Protein AF-A0A3N5LPZ7-F1 (afdb_monomer_lite)

Radius of gyration: 26.16 Å; chains: 1; bounding box: 68×32×69 Å

pLDDT: mean 78.97, std 15.11, range [45.97, 95.62]

Foldseek 3Di:
DPPVVVVVVVVVVVVVVVVVVPPPPPPPQDKDKFADADPVRHFQAPKWKWKQFPVRDIDTWDAPDRRITMDPRHDPGDIDIDIGGPCVVDPPD

Sequence (93 aa):
MKTVGLRTTAIRALILLFLSGFTLAQTSRPALRVRVVDQQKAVIERAAVVLVDVDGNKITANQADPGYYEFGSLNPGIYTLQVTSPDSGAIRT

Structure (mmCIF, N/CA/C/O backbone):
data_AF-A0A3N5LPZ7-F1
#
_entry.id   AF-A0A3N5LPZ7-F1
#
loop_
_atom_site.group_PDB
_atom_site.id
_atom_site.type_symbol
_atom_site.label_atom_id
_atom_site.label_alt_id
_atom_site.label_comp_id
_atom_site.label_asym_id
_atom_site.label_entity_id
_atom_site.label_seq_id
_atom_site.pdbx_PDB_ins_code
_atom_site.Cartn_x
_atom_site.Cartn_y
_atom_site.Cartn_z
_atom_site.occupancy
_atom_site.B_iso_or_equiv
_atom_site.auth_seq_id
_atom_site.auth_comp_id
_atom_site.auth_asym_id
_atom_site.auth_atom_id
_atom_site.pdbx_PDB_model_num
ATOM 1 N N . MET A 1 1 ? 44.016 20.942 -48.757 1.00 45.97 1 MET A N 1
ATOM 2 C CA . MET A 1 1 ? 43.762 19.574 -48.250 1.00 45.97 1 MET A CA 1
ATOM 3 C C . MET A 1 1 ? 42.942 19.678 -46.970 1.00 45.97 1 MET A C 1
ATOM 5 O O . MET A 1 1 ? 43.398 20.248 -45.989 1.00 45.97 1 MET A O 1
ATOM 9 N N . LYS A 1 2 ? 41.671 19.270 -47.048 1.00 49.09 2 LYS A N 1
ATOM 10 C CA . LYS A 1 2 ? 40.599 19.512 -46.067 1.00 49.09 2 LYS A CA 1
ATOM 11 C C . LYS A 1 2 ? 40.631 18.473 -44.933 1.00 49.09 2 LYS A C 1
ATOM 13 O O . LYS A 1 2 ? 39.663 17.753 -44.733 1.00 49.09 2 LYS A O 1
ATOM 18 N N . THR A 1 3 ? 41.747 18.324 -44.225 1.00 48.66 3 THR A N 1
ATOM 19 C CA . THR A 1 3 ? 41.909 17.184 -43.295 1.00 48.66 3 THR A CA 1
ATOM 20 C C . THR A 1 3 ? 41.507 17.511 -41.851 1.00 48.66 3 THR A C 1
ATOM 22 O O . THR A 1 3 ? 41.203 16.606 -41.078 1.00 48.66 3 THR A O 1
ATOM 25 N N . VAL A 1 4 ? 41.435 18.799 -41.491 1.00 57.28 4 VAL A N 1
ATOM 26 C CA . VAL A 1 4 ? 41.029 19.257 -40.146 1.00 57.28 4 VAL A CA 1
ATOM 27 C C . VAL A 1 4 ? 39.511 19.158 -39.943 1.00 57.28 4 VAL A C 1
ATOM 29 O O . VAL A 1 4 ? 39.064 18.720 -38.890 1.00 57.28 4 VAL A O 1
ATOM 32 N N . GLY A 1 5 ? 38.706 19.474 -40.966 1.00 57.06 5 GLY A N 1
ATOM 33 C CA . GLY A 1 5 ? 37.240 19.425 -40.869 1.00 57.06 5 GLY A CA 1
ATOM 34 C C . GLY A 1 5 ? 36.679 18.015 -40.649 1.00 57.06 5 GLY A C 1
ATOM 35 O O . GLY A 1 5 ? 35.751 17.841 -39.869 1.00 57.06 5 GLY A O 1
ATOM 36 N N . LEU A 1 6 ? 37.274 16.994 -41.276 1.00 56.59 6 LEU A N 1
ATOM 37 C CA . LEU A 1 6 ? 36.789 15.611 -41.191 1.00 56.59 6 LEU A CA 1
ATOM 38 C C . LEU A 1 6 ? 36.994 15.001 -39.794 1.00 56.59 6 LEU A C 1
ATOM 40 O O . LEU A 1 6 ? 36.120 14.297 -39.294 1.00 56.59 6 LEU A O 1
ATOM 44 N N . ARG A 1 7 ? 38.119 15.319 -39.140 1.00 59.69 7 ARG A N 1
ATOM 45 C CA . ARG A 1 7 ? 38.445 14.836 -37.788 1.00 59.69 7 ARG A CA 1
ATOM 46 C C . ARG A 1 7 ? 37.514 15.439 -36.732 1.00 59.69 7 ARG A C 1
ATOM 48 O O . ARG A 1 7 ? 37.021 14.718 -35.872 1.00 59.69 7 ARG A O 1
ATOM 55 N N . THR A 1 8 ? 37.204 16.730 -36.838 1.00 62.19 8 THR A N 1
ATOM 56 C CA . THR A 1 8 ? 36.295 17.423 -35.908 1.00 62.19 8 THR A CA 1
ATOM 57 C C . THR A 1 8 ? 34.840 16.994 -36.094 1.00 62.19 8 THR A C 1
ATOM 59 O O . THR A 1 8 ? 34.127 16.798 -35.109 1.00 62.19 8 THR A O 1
ATOM 62 N N . THR A 1 9 ? 34.392 16.798 -37.339 1.00 69.50 9 THR A N 1
ATOM 63 C CA . THR A 1 9 ? 33.045 16.281 -37.624 1.00 69.50 9 THR A CA 1
ATOM 64 C C . THR A 1 9 ? 32.878 14.847 -37.121 1.00 69.50 9 THR A C 1
ATOM 66 O O . THR A 1 9 ? 31.844 14.539 -36.535 1.00 69.50 9 THR A O 1
ATOM 69 N N . ALA A 1 10 ? 33.901 13.996 -37.260 1.00 73.06 10 ALA A N 1
ATO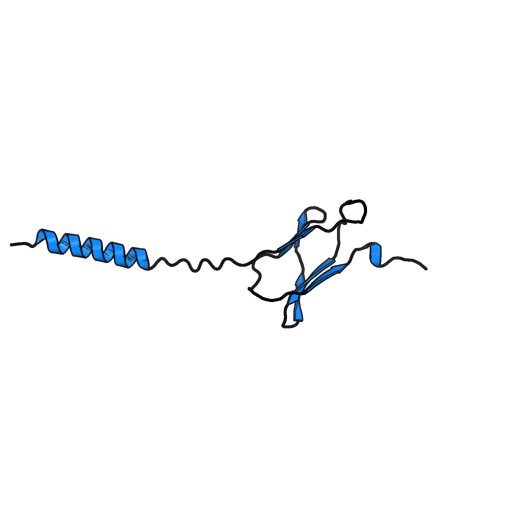M 70 C CA . ALA A 1 10 ? 33.874 12.629 -36.737 1.00 73.06 10 ALA A CA 1
ATOM 71 C C . ALA A 1 10 ? 33.765 12.588 -35.201 1.00 73.06 10 ALA A C 1
ATOM 73 O O . ALA A 1 10 ? 32.959 11.831 -34.667 1.00 73.06 10 ALA A O 1
ATOM 74 N N . ILE A 1 11 ? 34.503 13.447 -34.488 1.00 73.88 11 ILE A N 1
ATOM 75 C CA . ILE A 1 11 ? 34.424 13.545 -33.020 1.00 73.88 11 ILE A CA 1
ATOM 76 C C . ILE A 1 11 ? 33.039 14.042 -32.575 1.00 73.88 11 ILE A C 1
ATOM 78 O O . ILE A 1 11 ? 32.456 13.488 -31.647 1.00 73.88 11 ILE A O 1
ATOM 82 N N . ARG A 1 12 ? 32.469 15.043 -33.260 1.00 70.38 12 ARG A N 1
ATOM 83 C CA . ARG A 1 12 ? 31.114 15.551 -32.965 1.00 70.38 12 ARG A CA 1
ATOM 84 C C . ARG A 1 12 ? 30.028 14.505 -33.222 1.00 70.38 12 ARG A C 1
ATOM 86 O O . ARG A 1 12 ? 29.118 14.376 -32.410 1.00 70.38 12 ARG A O 1
ATOM 93 N N . ALA A 1 13 ? 30.139 13.747 -34.313 1.00 76.12 13 ALA A N 1
ATOM 94 C CA . ALA A 1 13 ? 29.221 12.654 -34.620 1.00 76.12 13 ALA A CA 1
ATOM 95 C C . ALA A 1 13 ? 29.310 11.530 -33.577 1.00 76.12 13 ALA A C 1
ATOM 97 O O . ALA A 1 13 ? 28.280 11.018 -33.149 1.00 76.12 13 ALA A O 1
ATOM 98 N N . LEU A 1 14 ? 30.519 11.205 -33.107 1.00 75.44 14 LEU A N 1
ATOM 99 C CA . LEU A 1 14 ? 30.724 10.211 -32.056 1.00 75.44 14 LEU A CA 1
ATOM 100 C C . LEU A 1 14 ? 30.129 10.670 -30.715 1.00 75.44 14 LEU A C 1
ATOM 102 O O . LEU A 1 14 ? 29.470 9.883 -30.047 1.00 75.44 14 LEU A O 1
ATOM 106 N N . ILE A 1 15 ? 30.281 11.948 -30.352 1.00 77.19 15 ILE A N 1
ATOM 107 C CA . ILE A 1 15 ? 29.669 12.512 -29.137 1.00 77.19 15 ILE A CA 1
ATOM 108 C C . ILE A 1 15 ? 28.135 12.470 -29.220 1.00 77.19 15 ILE A C 1
ATOM 110 O O . ILE A 1 15 ? 27.496 12.063 -28.255 1.00 77.19 15 ILE A O 1
ATOM 114 N N . LEU A 1 16 ? 27.537 12.827 -30.363 1.00 75.25 16 LEU A N 1
ATOM 115 C CA . LEU A 1 16 ? 26.080 12.751 -30.565 1.00 75.25 16 LEU A CA 1
ATOM 116 C C . LEU A 1 16 ? 25.560 11.300 -30.554 1.00 75.25 16 LEU A C 1
ATOM 118 O O . LEU A 1 16 ? 24.475 11.035 -30.033 1.00 75.25 16 LEU A O 1
ATOM 122 N N . LEU A 1 17 ? 26.351 10.351 -31.062 1.00 74.50 17 LEU A N 1
ATOM 123 C CA . LEU A 1 17 ? 26.043 8.921 -31.003 1.00 74.50 17 LEU A CA 1
ATOM 124 C C . LEU A 1 17 ? 26.087 8.394 -29.559 1.00 74.50 17 LEU A C 1
ATOM 126 O O . LEU A 1 17 ? 25.188 7.672 -29.144 1.00 74.50 17 LEU A O 1
ATOM 130 N N . PHE A 1 18 ? 27.078 8.805 -28.762 1.00 70.38 18 PHE A N 1
ATOM 131 C CA . PHE A 1 18 ? 27.161 8.436 -27.345 1.00 70.38 18 PHE A CA 1
ATOM 132 C C . PHE A 1 18 ? 26.078 9.110 -26.484 1.00 70.38 18 PHE A C 1
ATOM 134 O O . PHE A 1 18 ? 25.598 8.498 -25.533 1.00 70.38 18 PHE A O 1
ATOM 141 N N . LEU A 1 19 ? 25.643 10.330 -26.822 1.00 66.06 19 LEU A N 1
ATOM 142 C CA . LEU A 1 19 ? 24.588 11.038 -26.082 1.00 66.06 19 LEU A CA 1
ATOM 143 C C . LEU A 1 19 ? 23.196 10.411 -26.264 1.00 66.06 19 LEU A C 1
ATOM 145 O O . LEU A 1 19 ? 22.373 10.485 -25.357 1.00 66.06 19 LEU A O 1
ATOM 149 N N . SER A 1 20 ? 22.940 9.765 -27.405 1.00 61.78 20 SER A N 1
ATOM 150 C CA . SER A 1 20 ? 21.662 9.088 -27.684 1.00 61.78 20 SER A CA 1
ATOM 151 C C . SER A 1 20 ? 21.534 7.699 -27.040 1.00 61.78 20 SER A C 1
ATOM 153 O O . SER A 1 20 ? 20.428 7.172 -26.961 1.00 61.78 20 SER A O 1
ATOM 155 N N . GLY A 1 21 ? 22.630 7.132 -26.517 1.00 63.66 21 GLY A N 1
ATOM 156 C CA . GLY A 1 21 ? 22.629 5.853 -25.793 1.00 63.66 21 GLY A CA 1
ATOM 157 C C . GLY A 1 21 ? 22.092 5.927 -24.358 1.00 63.66 21 GLY A C 1
ATOM 158 O O . GLY A 1 21 ? 21.839 4.893 -23.745 1.00 63.66 21 GLY A O 1
ATOM 159 N N . PHE A 1 22 ? 21.881 7.128 -23.812 1.00 64.38 22 PHE A N 1
ATOM 160 C CA . PHE A 1 22 ? 21.324 7.326 -22.472 1.00 64.38 22 PHE A CA 1
ATOM 161 C C . PHE A 1 22 ? 19.800 7.486 -22.507 1.00 64.38 22 PHE A C 1
ATOM 163 O O . PHE A 1 22 ? 19.248 8.451 -21.982 1.00 64.38 22 PHE A O 1
ATOM 170 N N . THR A 1 23 ? 19.080 6.529 -23.092 1.00 61.03 23 THR A N 1
ATOM 171 C CA . THR A 1 23 ? 17.658 6.385 -22.763 1.00 61.03 23 THR A CA 1
ATOM 172 C C . THR A 1 23 ? 17.582 5.709 -21.400 1.00 61.03 23 THR A C 1
ATOM 174 O O . THR A 1 23 ? 17.563 4.482 -21.295 1.00 61.03 23 THR A O 1
ATOM 177 N N . LEU A 1 24 ? 17.598 6.502 -20.327 1.00 60.66 24 LEU A N 1
ATOM 178 C CA . LEU A 1 24 ? 17.190 6.010 -19.017 1.00 60.66 24 LEU A CA 1
ATOM 179 C C . LEU A 1 24 ? 15.793 5.416 -19.199 1.00 60.66 24 LEU A C 1
ATOM 181 O O . LEU A 1 24 ? 14.857 6.132 -19.554 1.00 60.66 24 LEU A O 1
ATOM 185 N N . A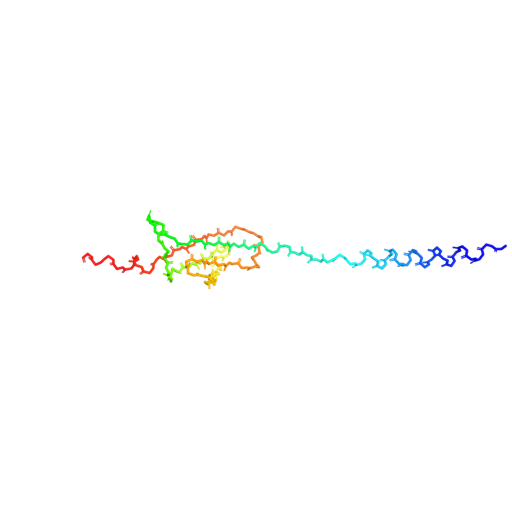LA A 1 25 ? 15.653 4.111 -18.985 1.00 55.34 25 ALA A N 1
ATOM 186 C CA . ALA A 1 25 ? 14.359 3.465 -18.841 1.00 55.34 25 ALA A CA 1
ATOM 187 C C . ALA A 1 25 ? 13.722 3.977 -17.541 1.00 55.34 25 ALA A C 1
ATOM 189 O O . ALA A 1 25 ? 13.662 3.272 -16.534 1.00 55.34 25 ALA A O 1
ATOM 190 N N . GLN A 1 26 ? 13.304 5.243 -17.521 1.00 57.69 26 GLN A N 1
ATOM 191 C CA . GLN A 1 26 ? 12.597 5.826 -16.399 1.00 57.69 26 GLN A CA 1
ATOM 192 C C . GLN A 1 26 ? 11.166 5.308 -16.465 1.00 57.69 26 GLN A C 1
ATOM 194 O O . GLN A 1 26 ? 10.247 5.959 -16.954 1.00 57.69 26 GLN A O 1
ATOM 199 N N . THR A 1 27 ? 10.993 4.074 -16.003 1.00 61.78 27 THR A N 1
ATOM 200 C CA . THR A 1 27 ? 9.668 3.529 -15.751 1.00 61.78 27 THR A CA 1
ATOM 201 C C . THR A 1 27 ? 9.121 4.313 -14.568 1.00 61.78 27 THR A C 1
ATOM 203 O O . THR A 1 27 ? 9.533 4.083 -13.431 1.00 61.78 27 THR A O 1
ATOM 206 N N . SER A 1 28 ? 8.255 5.293 -14.833 1.00 62.50 28 SER A N 1
ATOM 207 C CA . SER A 1 28 ? 7.464 5.942 -13.789 1.00 62.50 28 SER A CA 1
ATOM 208 C C . SER A 1 28 ? 6.570 4.867 -13.187 1.00 62.50 28 SER A C 1
ATOM 210 O O . SER A 1 28 ? 5.545 4.507 -13.765 1.00 62.50 28 SER A O 1
ATOM 212 N N . ARG A 1 29 ? 7.022 4.253 -12.092 1.00 72.81 29 ARG A N 1
ATOM 213 C CA . ARG A 1 29 ? 6.224 3.236 -11.424 1.00 72.81 29 ARG A CA 1
ATOM 2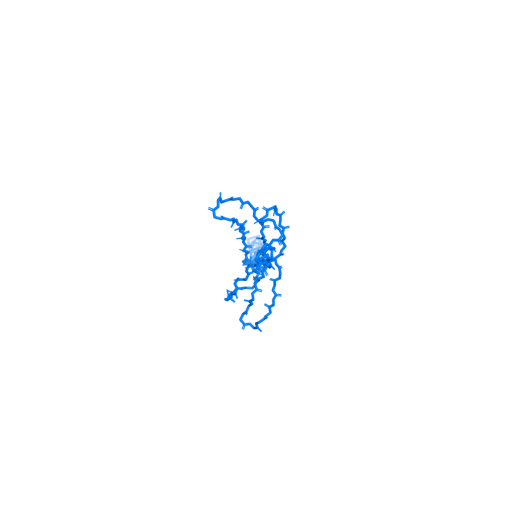14 C C . ARG A 1 29 ? 5.135 3.951 -10.629 1.00 72.81 29 ARG A C 1
ATOM 216 O O . ARG A 1 29 ? 5.486 4.769 -9.774 1.00 72.81 29 ARG A O 1
ATOM 223 N N . PRO A 1 30 ? 3.848 3.689 -10.898 1.00 80.44 30 PRO A N 1
ATOM 224 C CA . PRO A 1 30 ? 2.768 4.315 -10.157 1.00 80.44 30 PRO A CA 1
ATOM 225 C C . PRO A 1 30 ? 2.912 4.097 -8.647 1.00 80.44 30 PRO A C 1
ATOM 227 O O . PRO A 1 30 ? 3.376 3.054 -8.177 1.00 80.44 30 PRO A O 1
ATOM 230 N N . ALA A 1 31 ? 2.504 5.115 -7.895 1.00 87.56 31 ALA A N 1
ATOM 231 C CA . ALA A 1 31 ? 2.407 5.074 -6.448 1.00 87.56 31 ALA A CA 1
ATOM 232 C C . ALA A 1 31 ? 0.990 5.469 -6.027 1.00 87.56 31 ALA A C 1
ATOM 234 O O . ALA A 1 31 ? 0.387 6.362 -6.628 1.00 87.56 31 ALA A O 1
ATOM 235 N N . LEU A 1 32 ? 0.467 4.814 -4.994 1.00 90.31 32 LEU A N 1
ATOM 236 C CA . LEU A 1 32 ? -0.842 5.107 -4.421 1.00 90.31 32 LEU A CA 1
ATOM 237 C C . LEU A 1 32 ? -0.667 5.532 -2.966 1.00 90.31 32 LEU A C 1
ATOM 239 O O . LEU A 1 32 ? -0.016 4.838 -2.189 1.00 90.31 32 LEU A O 1
ATOM 243 N N . ARG A 1 33 ? -1.281 6.657 -2.593 1.00 92.25 33 ARG A N 1
ATOM 244 C CA . ARG A 1 33 ? -1.384 7.105 -1.200 1.00 92.25 33 ARG A CA 1
ATOM 245 C C . ARG A 1 33 ? -2.840 7.047 -0.761 1.00 92.25 33 ARG A C 1
ATOM 247 O O . ARG A 1 33 ? -3.719 7.534 -1.468 1.00 92.25 33 ARG A O 1
ATOM 254 N N . VAL A 1 34 ? -3.080 6.469 0.407 1.00 91.25 34 VAL A N 1
ATOM 255 C CA . VAL A 1 34 ? -4.403 6.287 1.011 1.00 91.25 34 VAL A CA 1
ATOM 256 C C . VAL A 1 34 ? -4.416 6.986 2.365 1.00 91.25 34 VAL A C 1
ATOM 258 O O . VAL A 1 34 ? -3.469 6.853 3.136 1.00 91.25 34 VAL A O 1
ATOM 261 N N . ARG A 1 35 ? -5.491 7.723 2.663 1.00 92.12 35 ARG A N 1
ATOM 262 C CA . ARG A 1 35 ? -5.732 8.321 3.981 1.00 92.12 35 ARG A CA 1
ATOM 263 C C . ARG A 1 35 ? -6.999 7.725 4.582 1.00 92.12 35 ARG A C 1
ATOM 265 O O . ARG A 1 35 ? -8.064 7.841 3.979 1.00 92.12 35 ARG A O 1
ATOM 272 N N . VAL A 1 36 ? -6.883 7.114 5.755 1.00 89.62 36 VAL A N 1
ATOM 273 C CA . VAL A 1 36 ? -7.996 6.468 6.457 1.00 89.62 36 VAL A CA 1
ATOM 274 C C . VAL A 1 36 ? -8.477 7.374 7.589 1.00 89.62 36 VAL A C 1
ATOM 276 O O . VAL A 1 36 ? -7.715 7.734 8.488 1.00 89.62 36 VAL A O 1
ATOM 279 N N . VAL A 1 37 ? -9.750 7.760 7.523 1.00 90.31 37 VAL A N 1
ATOM 280 C CA . VAL A 1 37 ? -10.424 8.597 8.522 1.00 90.31 37 VAL A CA 1
ATOM 281 C C . VAL A 1 37 ? -11.836 8.104 8.802 1.00 90.31 37 VAL A C 1
ATOM 283 O O . VAL A 1 37 ? -12.414 7.392 7.981 1.00 90.31 37 VAL A O 1
ATOM 286 N N . ASP A 1 38 ? -12.386 8.503 9.945 1.00 87.12 38 ASP A N 1
ATOM 287 C CA . ASP A 1 38 ? -13.785 8.272 10.303 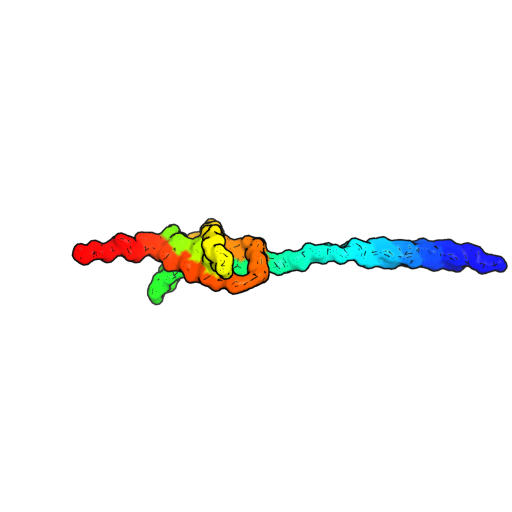1.00 87.12 38 ASP A CA 1
ATOM 288 C C . ASP A 1 38 ? -14.735 9.341 9.716 1.00 87.12 38 ASP A C 1
ATOM 290 O O . ASP A 1 38 ? -14.341 10.224 8.944 1.00 87.12 38 ASP A O 1
ATOM 294 N N . GLN A 1 39 ? -16.015 9.267 10.093 1.00 87.38 39 GLN A N 1
ATOM 295 C CA . GLN A 1 39 ? -17.051 10.213 9.660 1.00 87.38 39 GLN A CA 1
ATOM 296 C C . GLN A 1 39 ? -16.820 11.641 10.185 1.00 87.38 39 GLN A C 1
ATOM 298 O O . GLN A 1 39 ? -17.250 12.612 9.560 1.00 87.38 39 GLN A O 1
ATOM 303 N N . GLN A 1 40 ? -16.126 11.781 11.312 1.00 88.94 40 GLN A N 1
ATOM 304 C CA . GLN A 1 40 ? -15.768 13.040 11.960 1.00 88.94 40 GLN A CA 1
ATOM 305 C C . GLN A 1 40 ? -14.416 13.583 11.462 1.00 88.94 40 GLN A C 1
ATOM 307 O O . GLN A 1 40 ? -13.971 14.639 11.915 1.00 88.94 40 GLN A O 1
ATOM 312 N N . LYS A 1 41 ? -13.793 12.908 10.484 1.00 84.88 41 LYS A N 1
ATOM 313 C CA . LYS A 1 41 ? -12.452 13.177 9.940 1.00 84.88 41 LYS A CA 1
ATOM 314 C C . LYS A 1 41 ? -11.311 12.929 10.933 1.00 84.88 41 LYS A C 1
ATOM 316 O O . LYS A 1 41 ? -10.182 13.360 10.656 1.00 84.88 41 LYS A O 1
ATOM 321 N N . ALA A 1 42 ? -11.570 12.239 12.041 1.00 87.06 42 ALA A N 1
ATOM 322 C CA . ALA A 1 42 ? -10.521 11.760 12.925 1.00 87.06 42 ALA A CA 1
ATOM 323 C C . ALA A 1 42 ? -9.716 10.661 12.223 1.00 87.06 42 ALA A C 1
ATOM 325 O O . ALA A 1 42 ? -10.216 9.932 11.364 1.00 87.06 42 ALA A O 1
ATOM 326 N N . VAL A 1 43 ? -8.431 10.590 12.549 1.00 87.12 43 VAL A N 1
ATOM 327 C CA . VAL A 1 43 ? -7.498 9.645 11.937 1.00 87.12 43 VAL A CA 1
ATOM 328 C C . VAL A 1 43 ? -7.738 8.257 12.518 1.00 87.12 43 VAL A C 1
ATOM 330 O O . VAL A 1 43 ? -7.682 8.087 13.733 1.00 87.12 43 VAL A O 1
ATOM 333 N N . ILE A 1 44 ? -7.969 7.267 11.651 1.00 84.19 44 ILE A N 1
ATOM 334 C CA . ILE A 1 44 ? -8.037 5.864 12.071 1.00 84.19 44 ILE A CA 1
ATOM 335 C C . ILE A 1 44 ? -6.636 5.277 11.946 1.00 84.19 44 ILE A C 1
ATOM 337 O O . ILE A 1 44 ? -6.137 5.022 10.847 1.00 84.19 44 ILE A O 1
ATOM 341 N N . GLU A 1 45 ? -5.992 5.073 13.088 1.00 81.38 45 GLU A N 1
ATOM 342 C CA . GLU A 1 45 ? -4.704 4.394 13.157 1.00 81.38 45 GLU A CA 1
ATOM 343 C C . GLU A 1 45 ? -4.880 2.877 13.040 1.00 81.38 45 GLU A C 1
ATOM 345 O O . GLU A 1 45 ? -5.927 2.330 13.380 1.00 81.38 45 GLU A O 1
ATOM 350 N N . ARG A 1 46 ? -3.835 2.176 12.581 1.00 83.12 46 ARG A N 1
ATOM 351 C CA . ARG A 1 46 ? -3.784 0.701 12.545 1.00 83.12 46 ARG A CA 1
ATOM 352 C C . ARG A 1 46 ? -4.876 0.036 11.692 1.00 83.12 46 ARG A C 1
ATOM 354 O O . ARG A 1 46 ? -5.148 -1.150 11.865 1.00 83.12 46 ARG A O 1
ATOM 361 N N . ALA A 1 47 ? -5.469 0.763 10.749 1.00 86.75 47 ALA A N 1
ATOM 362 C CA . ALA A 1 47 ? -6.263 0.160 9.689 1.00 86.75 47 ALA A CA 1
ATOM 363 C C . ALA A 1 47 ? -5.402 -0.801 8.855 1.00 86.75 47 ALA A C 1
ATOM 365 O O . ALA A 1 47 ? -4.236 -0.526 8.558 1.00 86.75 47 ALA A O 1
ATOM 366 N N . ALA A 1 48 ? -5.983 -1.933 8.468 1.00 90.19 48 ALA A N 1
ATOM 367 C CA . ALA A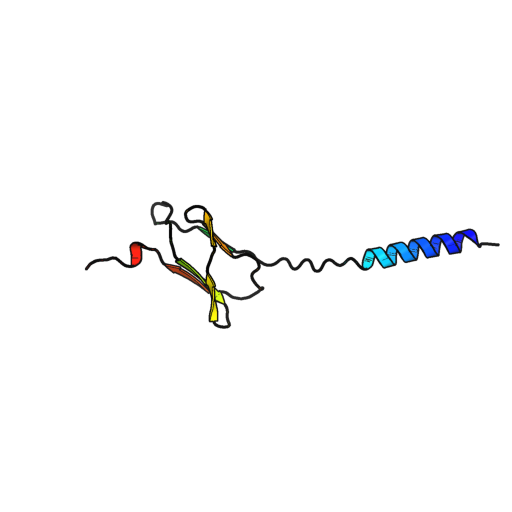 1 48 ? -5.368 -2.841 7.513 1.00 90.19 48 ALA A CA 1
ATOM 368 C C . ALA A 1 48 ? -5.741 -2.382 6.100 1.00 90.19 48 ALA A C 1
ATOM 370 O O . ALA A 1 48 ? -6.921 -2.361 5.747 1.00 90.19 48 ALA A O 1
ATOM 371 N N . VAL A 1 49 ? -4.739 -2.002 5.304 1.00 93.25 49 VAL A N 1
ATOM 372 C CA . VAL A 1 49 ? -4.909 -1.520 3.927 1.00 93.25 49 VAL A CA 1
ATOM 373 C C . VAL A 1 49 ? -4.169 -2.458 2.978 1.00 93.25 49 VAL A C 1
ATOM 375 O O . VAL A 1 49 ? -2.957 -2.643 3.097 1.00 93.25 49 VAL A O 1
ATOM 378 N N . VAL A 1 50 ? -4.901 -3.063 2.045 1.00 95.00 50 VAL A N 1
ATOM 379 C CA . VAL A 1 50 ? -4.392 -4.084 1.120 1.00 95.00 50 VAL A CA 1
ATOM 380 C C . VAL A 1 50 ? -4.866 -3.772 -0.297 1.00 95.00 50 VAL A C 1
ATOM 382 O O . VAL A 1 50 ? -6.048 -3.514 -0.513 1.00 95.00 50 VAL A O 1
ATOM 385 N N . LEU A 1 51 ? -3.958 -3.815 -1.269 1.00 94.88 51 LEU A N 1
ATOM 386 C CA . LEU A 1 51 ? -4.298 -3.879 -2.688 1.00 94.88 51 LEU A CA 1
ATOM 387 C C . LEU A 1 51 ? -4.312 -5.334 -3.147 1.00 94.88 51 LEU A C 1
ATOM 389 O O . LEU A 1 51 ? -3.442 -6.117 -2.774 1.00 94.88 51 LEU A O 1
ATOM 393 N N . VAL A 1 52 ? -5.282 -5.675 -3.984 1.00 95.62 52 VAL A N 1
ATOM 394 C CA . VAL A 1 52 ? -5.366 -6.961 -4.678 1.00 95.62 52 VAL A CA 1
ATOM 395 C C . VAL A 1 52 ? -5.283 -6.685 -6.172 1.00 95.62 52 VAL A C 1
ATOM 397 O O . VAL A 1 52 ? -6.081 -5.897 -6.683 1.00 95.62 52 VAL A O 1
ATOM 400 N N . ASP A 1 53 ? -4.304 -7.264 -6.857 1.00 94.12 53 ASP A N 1
ATOM 401 C CA . ASP A 1 53 ? -4.187 -7.133 -8.313 1.00 94.12 53 ASP A CA 1
ATOM 402 C C . ASP A 1 53 ? -5.140 -8.081 -9.064 1.00 94.12 53 ASP A C 1
ATOM 404 O O . ASP A 1 53 ? -5.907 -8.837 -8.462 1.00 94.12 53 ASP A O 1
ATOM 408 N N . VAL A 1 54 ? -5.113 -8.019 -10.397 1.00 94.19 54 VAL A N 1
ATOM 409 C CA . VAL A 1 54 ? -5.949 -8.864 -11.269 1.00 94.19 54 VAL A CA 1
ATOM 410 C C . VAL A 1 54 ? -5.634 -10.357 -11.168 1.00 94.19 54 VAL A C 1
ATOM 412 O O . VAL A 1 54 ? -6.518 -11.173 -11.421 1.00 94.19 54 VAL A O 1
ATOM 415 N N . ASP A 1 55 ? -4.411 -10.708 -10.772 1.00 94.38 55 ASP A N 1
ATOM 416 C CA . ASP A 1 55 ? -3.956 -12.088 -10.594 1.00 94.38 55 ASP A CA 1
ATOM 417 C C . ASP A 1 55 ? -4.269 -12.609 -9.176 1.00 94.38 55 ASP A C 1
ATOM 419 O O . ASP A 1 55 ? -4.048 -13.780 -8.864 1.00 94.38 55 ASP A O 1
ATOM 423 N N . GLY A 1 56 ? -4.816 -11.751 -8.307 1.00 93.12 56 GLY A N 1
ATOM 424 C CA . GLY A 1 56 ? -5.158 -12.062 -6.923 1.00 93.12 56 GLY A CA 1
ATOM 425 C C . GLY A 1 56 ? -4.002 -11.888 -5.934 1.00 93.12 56 GLY A C 1
ATOM 426 O O . GLY A 1 56 ? -4.162 -12.228 -4.755 1.00 93.12 56 GLY A O 1
ATOM 427 N N . ASN A 1 57 ? -2.855 -11.347 -6.358 1.00 94.06 57 ASN A N 1
ATOM 428 C CA . ASN A 1 57 ? -1.745 -11.081 -5.449 1.00 94.06 57 ASN A CA 1
ATOM 429 C C . ASN A 1 57 ? -2.111 -9.945 -4.498 1.00 94.06 57 ASN A C 1
ATOM 431 O O . ASN A 1 57 ? -2.629 -8.899 -4.896 1.00 94.06 57 ASN A O 1
ATOM 435 N N . LYS A 1 58 ? -1.799 -10.152 -3.218 1.00 94.94 58 LYS A N 1
ATOM 436 C CA . LYS A 1 58 ? -2.048 -9.176 -2.160 1.00 94.94 58 LYS A CA 1
ATOM 437 C C . LYS A 1 58 ? -0.793 -8.362 -1.897 1.00 94.94 58 LYS A C 1
ATOM 439 O O . LYS A 1 58 ? 0.261 -8.915 -1.593 1.00 94.94 58 LYS A O 1
ATOM 444 N N . ILE A 1 59 ? -0.940 -7.049 -1.949 1.00 93.75 59 ILE A N 1
ATOM 445 C CA . ILE A 1 59 ? 0.090 -6.076 -1.612 1.00 93.75 59 ILE A CA 1
ATOM 446 C C . ILE A 1 59 ? -0.399 -5.352 -0.362 1.00 93.75 59 ILE A C 1
ATOM 448 O O . ILE A 1 59 ? -1.430 -4.685 -0.395 1.00 93.75 59 ILE A O 1
ATOM 452 N N . THR A 1 60 ? 0.309 -5.500 0.752 1.00 93.38 60 THR A N 1
ATOM 453 C CA . THR A 1 60 ? -0.017 -4.799 2.002 1.00 93.38 60 THR A CA 1
ATOM 454 C C . THR A 1 60 ? 0.632 -3.423 2.001 1.00 93.38 60 THR A C 1
ATOM 456 O O . THR A 1 60 ? 1.790 -3.286 1.606 1.00 93.38 60 THR A O 1
ATOM 459 N N . ALA A 1 61 ? -0.109 -2.404 2.428 1.00 90.56 61 ALA A N 1
ATOM 460 C CA . ALA A 1 61 ? 0.422 -1.052 2.498 1.00 90.56 61 ALA A CA 1
ATOM 461 C C . ALA A 1 61 ? 1.409 -0.898 3.655 1.00 90.56 61 ALA A C 1
ATOM 463 O O . ALA A 1 61 ? 1.189 -1.434 4.745 1.00 90.56 61 ALA A O 1
ATOM 464 N N . ASN A 1 62 ? 2.428 -0.066 3.453 1.00 86.44 62 ASN A N 1
ATOM 465 C CA . ASN A 1 62 ? 3.223 0.443 4.562 1.00 86.44 62 ASN A CA 1
ATOM 466 C C . ASN A 1 62 ? 2.518 1.666 5.149 1.00 86.44 62 ASN A C 1
ATOM 468 O O . ASN A 1 62 ? 2.059 2.540 4.410 1.00 86.44 62 ASN A O 1
ATOM 472 N N . GLN A 1 63 ? 2.419 1.727 6.475 1.00 86.00 63 GLN A N 1
ATOM 473 C CA . GLN A 1 63 ? 1.938 2.926 7.148 1.00 86.00 63 GLN A CA 1
ATOM 474 C C . GLN A 1 63 ? 3.083 3.945 7.203 1.00 86.00 63 GLN A C 1
ATOM 476 O O . GLN A 1 63 ? 4.086 3.699 7.870 1.00 86.00 63 GLN A O 1
ATOM 481 N N . ALA A 1 64 ? 2.939 5.058 6.483 1.00 86.19 64 ALA A N 1
ATOM 482 C CA . ALA A 1 64 ? 3.944 6.122 6.426 1.00 86.19 64 ALA A CA 1
ATOM 483 C C . ALA A 1 64 ? 3.789 7.108 7.592 1.00 86.19 64 ALA A C 1
ATOM 485 O O . ALA A 1 64 ? 4.761 7.445 8.256 1.00 86.19 64 ALA A O 1
ATOM 486 N N . ASP A 1 65 ? 2.544 7.506 7.869 1.00 87.25 65 ASP A N 1
ATOM 487 C CA . ASP A 1 65 ? 2.154 8.409 8.956 1.00 87.25 65 ASP A CA 1
ATOM 488 C C . ASP A 1 65 ? 0.854 7.890 9.610 1.00 87.25 65 ASP A C 1
ATOM 490 O O . ASP A 1 65 ? 0.185 7.008 9.052 1.00 87.25 65 ASP A O 1
ATOM 494 N N . PRO A 1 66 ? 0.428 8.407 10.777 1.00 86.12 66 PRO A N 1
ATOM 495 C CA . PRO A 1 66 ? -0.871 8.074 11.366 1.00 86.12 66 PRO A CA 1
ATOM 496 C C . PRO A 1 66 ? -2.028 8.203 10.359 1.00 86.12 66 PRO A C 1
ATOM 498 O O . PRO A 1 66 ? -2.312 9.283 9.839 1.00 86.12 66 PRO A O 1
ATOM 501 N N . GLY A 1 67 ? -2.663 7.067 10.045 1.00 86.19 67 GLY A N 1
ATOM 502 C CA . GLY A 1 67 ? -3.735 6.933 9.052 1.00 86.19 67 GLY A CA 1
ATOM 503 C C . GLY A 1 67 ? -3.349 7.188 7.592 1.00 86.19 67 GLY A C 1
ATOM 504 O O . GLY A 1 67 ? -4.243 7.205 6.746 1.00 86.19 67 GLY A O 1
ATOM 505 N N . TYR A 1 68 ? -2.065 7.365 7.266 1.00 91.56 68 TYR A N 1
ATOM 506 C CA . TYR A 1 68 ? -1.581 7.421 5.887 1.00 91.56 68 TYR A CA 1
ATOM 507 C C . TYR A 1 68 ? -0.845 6.142 5.512 1.00 91.56 68 TYR A C 1
ATOM 509 O O . TYR A 1 68 ? 0.086 5.706 6.188 1.00 91.56 68 TYR A O 1
ATOM 517 N N . TYR A 1 69 ? -1.235 5.590 4.373 1.00 92.56 69 TYR A N 1
ATOM 518 C CA . TYR A 1 69 ? -0.721 4.340 3.844 1.00 92.56 69 TYR A CA 1
ATOM 519 C C . TYR A 1 69 ? -0.229 4.552 2.424 1.00 92.56 69 TYR A C 1
ATOM 521 O O . TYR A 1 69 ? -0.866 5.264 1.641 1.00 92.56 69 TYR A O 1
ATOM 529 N N . GLU A 1 70 ? 0.895 3.938 2.087 1.00 92.62 70 GLU A N 1
ATOM 530 C CA . GLU A 1 70 ? 1.506 4.091 0.775 1.00 92.62 70 GLU A CA 1
ATOM 531 C C . GLU A 1 70 ? 1.840 2.757 0.114 1.00 92.62 70 GLU A C 1
ATOM 533 O O . GLU A 1 70 ? 2.261 1.786 0.750 1.00 92.62 70 GLU A O 1
ATOM 538 N N . PHE A 1 71 ? 1.656 2.752 -1.202 1.00 92.31 71 PHE A N 1
ATOM 539 C CA . PHE A 1 71 ? 2.084 1.708 -2.113 1.00 92.31 71 PHE A CA 1
ATOM 540 C C . PHE A 1 71 ? 3.023 2.339 -3.128 1.00 92.31 71 PHE A C 1
ATOM 542 O O . PHE A 1 71 ? 2.612 3.195 -3.913 1.00 92.31 71 PHE A O 1
ATOM 549 N N . GLY A 1 72 ? 4.285 1.933 -3.103 1.00 89.94 72 GLY A N 1
ATOM 550 C CA . GLY A 1 72 ? 5.275 2.347 -4.087 1.00 89.94 72 GLY A CA 1
ATOM 551 C C . GLY A 1 72 ? 5.503 1.269 -5.136 1.00 89.94 72 GLY A C 1
ATOM 552 O O . GLY A 1 72 ? 5.267 0.088 -4.894 1.00 89.94 72 GLY A O 1
ATOM 553 N N . SER A 1 73 ? 6.052 1.675 -6.278 1.00 87.75 73 SER A N 1
ATOM 554 C CA . SER A 1 73 ? 6.526 0.750 -7.311 1.00 87.75 73 SER A CA 1
ATOM 555 C C . SER A 1 73 ? 5.467 -0.226 -7.845 1.00 87.75 73 SER A C 1
ATOM 557 O O . SER A 1 73 ? 5.799 -1.368 -8.154 1.00 87.75 73 SER A O 1
ATOM 559 N N . LEU A 1 74 ? 4.211 0.208 -7.968 1.00 88.94 74 LEU A N 1
ATOM 560 C CA . LEU A 1 74 ? 3.159 -0.639 -8.524 1.00 88.94 74 LEU A CA 1
ATOM 561 C C . LEU A 1 74 ? 3.396 -0.866 -10.018 1.00 88.94 74 LEU A C 1
ATOM 563 O O . LEU A 1 74 ? 3.876 0.021 -10.729 1.00 88.94 74 LEU A O 1
ATOM 567 N N . ASN A 1 75 ? 3.036 -2.049 -10.503 1.00 88.94 75 ASN A N 1
ATOM 568 C CA . ASN A 1 75 ? 2.950 -2.270 -11.938 1.00 88.94 75 ASN A CA 1
ATOM 569 C C . ASN A 1 75 ? 1.709 -1.535 -12.471 1.00 88.94 75 ASN A C 1
ATOM 571 O O . ASN A 1 75 ? 0.708 -1.421 -11.764 1.00 88.94 75 ASN A O 1
ATOM 575 N N . PRO A 1 76 ? 1.732 -1.007 -13.702 1.00 87.44 76 PRO A N 1
ATOM 576 C CA . PRO A 1 76 ? 0.519 -0.489 -14.320 1.00 87.44 76 PRO A CA 1
ATOM 577 C C . PRO A 1 76 ? -0.528 -1.601 -14.435 1.00 87.44 76 PRO A C 1
ATOM 579 O O . PRO A 1 76 ? -0.237 -2.674 -14.958 1.00 87.44 76 PRO A O 1
ATOM 582 N N . GLY A 1 77 ? -1.742 -1.349 -13.956 1.00 89.00 77 GLY A N 1
ATOM 583 C CA . GLY A 1 77 ? -2.791 -2.360 -13.948 1.00 89.00 77 GLY A CA 1
ATOM 584 C C . GLY A 1 77 ? -4.010 -1.949 -13.137 1.00 89.00 77 GLY A C 1
ATOM 585 O O . GLY A 1 77 ? -4.075 -0.848 -12.587 1.00 89.00 77 GLY A O 1
ATOM 586 N N . ILE A 1 78 ? -4.985 -2.854 -13.088 1.00 92.06 78 ILE A N 1
ATOM 587 C CA . ILE A 1 78 ? -6.191 -2.709 -12.272 1.00 92.06 78 ILE A CA 1
ATOM 588 C C . ILE A 1 78 ? -5.914 -3.311 -10.896 1.00 92.06 78 ILE A C 1
ATOM 590 O O . ILE A 1 78 ? -5.350 -4.398 -10.786 1.00 92.06 78 ILE A O 1
ATOM 594 N N . TYR A 1 79 ? -6.349 -2.608 -9.854 1.00 94.50 79 TYR A N 1
ATOM 595 C CA . TYR A 1 79 ? -6.234 -3.056 -8.474 1.00 94.50 79 TYR A CA 1
ATOM 596 C C . TYR A 1 79 ? -7.549 -2.838 -7.729 1.00 94.50 79 TYR A C 1
ATOM 598 O O . TYR A 1 79 ? -8.257 -1.857 -7.964 1.00 94.50 79 TYR A O 1
ATOM 606 N N . THR A 1 80 ? -7.839 -3.728 -6.786 1.00 94.94 80 THR A N 1
ATOM 607 C CA . THR A 1 80 ? -8.926 -3.597 -5.815 1.00 94.94 80 THR A CA 1
ATOM 608 C C . THR A 1 80 ? -8.344 -3.198 -4.464 1.00 94.94 80 THR A C 1
ATOM 610 O O . THR A 1 80 ? -7.475 -3.891 -3.940 1.00 94.94 80 THR A O 1
ATOM 613 N N . LEU A 1 81 ? -8.824 -2.098 -3.882 1.00 94.56 81 LEU A N 1
ATOM 614 C CA . LEU A 1 81 ? -8.407 -1.635 -2.557 1.00 94.56 81 LEU A CA 1
ATOM 615 C C . LEU A 1 81 ? -9.336 -2.193 -1.472 1.00 94.56 81 LEU A C 1
ATOM 617 O O . LEU A 1 81 ? -10.546 -1.982 -1.516 1.00 94.56 81 LEU A O 1
ATOM 621 N N . GLN A 1 82 ? -8.758 -2.858 -0.477 1.00 94.12 82 GLN A N 1
ATOM 622 C CA . GLN A 1 82 ? -9.441 -3.347 0.717 1.00 94.12 82 GLN A CA 1
ATOM 623 C C . GLN A 1 82 ? -8.925 -2.594 1.943 1.00 94.12 82 GLN A C 1
ATOM 625 O O . GLN A 1 82 ? -7.725 -2.576 2.214 1.00 94.12 82 GLN A O 1
ATOM 630 N N . VAL A 1 83 ? -9.842 -1.976 2.688 1.00 91.12 83 VAL A N 1
ATOM 631 C CA . VAL A 1 83 ? -9.547 -1.256 3.932 1.00 91.12 83 VAL A CA 1
ATOM 632 C C . VAL A 1 83 ? -10.395 -1.856 5.043 1.00 91.12 83 VAL A C 1
ATOM 634 O O . VAL A 1 83 ? -11.615 -1.913 4.922 1.00 91.12 83 VAL A O 1
ATOM 637 N N . THR A 1 84 ? -9.755 -2.301 6.121 1.00 89.81 84 THR A N 1
ATOM 638 C CA . THR A 1 84 ? -10.426 -2.829 7.318 1.00 89.81 84 THR A CA 1
ATOM 639 C C . THR A 1 84 ? -10.031 -1.977 8.517 1.00 89.81 84 THR A C 1
ATOM 641 O O . THR A 1 84 ? -8.837 -1.807 8.776 1.00 89.81 84 THR A O 1
ATOM 644 N N . SER A 1 85 ? -11.005 -1.419 9.242 1.00 82.94 85 SER A N 1
ATOM 645 C CA . SER A 1 85 ? -10.712 -0.669 10.468 1.00 82.94 85 SER A CA 1
ATOM 646 C C . SER A 1 85 ? -10.495 -1.633 11.641 1.00 82.94 85 SER A C 1
ATOM 648 O O . SER A 1 85 ? -11.157 -2.672 11.697 1.00 82.94 85 SER A O 1
ATOM 650 N N . PRO A 1 86 ? -9.615 -1.312 12.601 1.00 77.12 86 PRO A N 1
ATOM 651 C CA . PRO A 1 86 ? -9.419 -2.160 13.773 1.00 77.12 86 PRO A CA 1
ATOM 652 C C . PRO A 1 86 ? -10.689 -2.261 14.637 1.00 77.12 86 PRO A C 1
ATOM 654 O O . PRO A 1 86 ? -10.955 -3.318 15.203 1.00 77.12 86 PRO A O 1
ATOM 657 N N . ASP A 1 87 ? -11.516 -1.211 14.671 1.00 69.56 87 ASP A N 1
ATOM 658 C CA . ASP A 1 87 ? -12.738 -1.165 15.489 1.00 69.56 87 ASP A CA 1
ATOM 659 C C . ASP A 1 87 ? -13.936 -1.893 14.858 1.00 69.56 87 ASP A C 1
ATOM 661 O O . ASP A 1 87 ? -14.890 -2.253 15.549 1.00 69.56 87 ASP A O 1
ATOM 665 N N . SER A 1 88 ? -13.890 -2.179 13.551 1.00 56.22 88 SER A N 1
ATOM 666 C CA . SER A 1 88 ? -14.977 -2.886 12.854 1.00 56.22 88 SER A CA 1
ATOM 667 C C . SER A 1 88 ? -15.127 -4.366 13.247 1.00 56.22 88 SER A C 1
ATOM 669 O O . SER A 1 88 ? -16.121 -4.993 12.886 1.00 56.22 88 SER A O 1
ATOM 671 N N . GLY A 1 89 ? -14.198 -4.915 14.042 1.00 50.50 89 GLY A N 1
ATOM 672 C CA . GLY A 1 89 ? -14.275 -6.271 14.602 1.00 50.50 89 GLY A CA 1
ATOM 673 C C . GLY A 1 89 ? -15.002 -6.393 15.950 1.00 50.50 89 GLY A C 1
ATOM 674 O O . GLY A 1 89 ? -15.126 -7.506 16.457 1.00 50.50 89 GLY A O 1
ATOM 675 N N . ALA A 1 90 ? -15.470 -5.292 16.551 1.00 46.94 90 ALA A N 1
ATOM 676 C CA . ALA A 1 90 ? -16.016 -5.298 17.911 1.00 46.94 90 ALA A CA 1
ATOM 677 C C . ALA A 1 90 ? -17.355 -4.558 18.043 1.00 46.94 90 ALA A C 1
ATOM 679 O O . ALA A 1 90 ? -17.556 -3.797 18.987 1.00 46.94 90 ALA A O 1
ATOM 680 N N . ILE A 1 91 ? -18.324 -4.830 17.167 1.00 48.88 91 ILE A N 1
ATOM 681 C CA . ILE A 1 91 ? -19.720 -4.652 17.588 1.00 48.88 91 ILE A CA 1
ATOM 682 C C . ILE A 1 91 ? -20.088 -5.893 18.399 1.00 48.88 91 ILE A C 1
ATOM 684 O O . ILE A 1 91 ? -20.492 -6.917 17.851 1.00 48.88 91 ILE A O 1
ATOM 688 N N . ARG A 1 92 ? -19.889 -5.818 19.720 1.00 49.19 92 ARG A N 1
ATOM 689 C CA . ARG A 1 92 ? -20.495 -6.771 20.657 1.00 49.19 92 ARG A CA 1
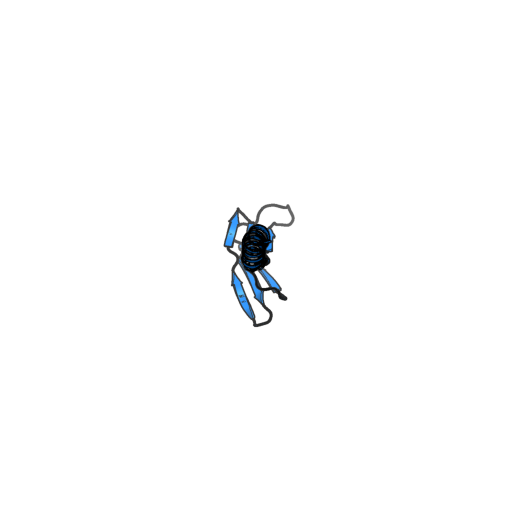ATOM 690 C C . ARG A 1 92 ? -22.003 -6.518 20.610 1.00 49.19 92 ARG A C 1
ATOM 692 O O . ARG A 1 92 ? -22.477 -5.575 21.236 1.00 49.19 92 ARG A O 1
ATOM 699 N N . THR A 1 93 ? -22.703 -7.289 19.782 1.00 48.97 93 THR A N 1
ATOM 700 C CA . THR A 1 93 ? -24.150 -7.485 19.932 1.00 48.97 93 THR A CA 1
ATOM 701 C C . THR A 1 93 ? -24.382 -8.489 21.050 1.00 48.97 93 THR A C 1
ATOM 703 O O . THR A 1 93 ? -23.562 -9.433 21.151 1.00 48.97 93 THR A O 1
#

Secondary structure (DSSP, 8-state):
--HHHHHHHHHHHHHHHHHTT----------EEEE-B-TT--B-TT-EEEEEETT--EEEPEEEETTEEEE-SPPSS-EEEEEE-GGGG----